Protein AF-A0A0F9VFG5-F1 (afdb_monomer)

Foldseek 3Di:
DDDPVVQVVVLVVQLVVCVVVVNAFDKDQALVCLVPVCVVCPCVSAGAHHPVVVVVPVQWPDKAKAFPQQPDDPPDPHDYSVRVSVVVNVCCVVQGMWTKHFHGDDPGMTIITIGHDPDCPPDPPPDD

Mean predicted aligned error: 9.35 Å

Organism: NCBI:txid412755

pLDDT: mean 74.18, std 13.24, range [36.88, 90.88]

Sequence (128 aa):
MYDLATIKRINEEARATAIKNGTGCVVFDTVEEASYEAFRKGTKNIDHAPEEYLDREDDLIDTLFVDHSGFGKPSEPALTQEQLFNRLQAIIEEHGPIEVGITEMNQFQLYVGVWPFKGDDDENHMRG

Secondary structure (DSSP, 8-state):
---HHHHHHHHHHHHH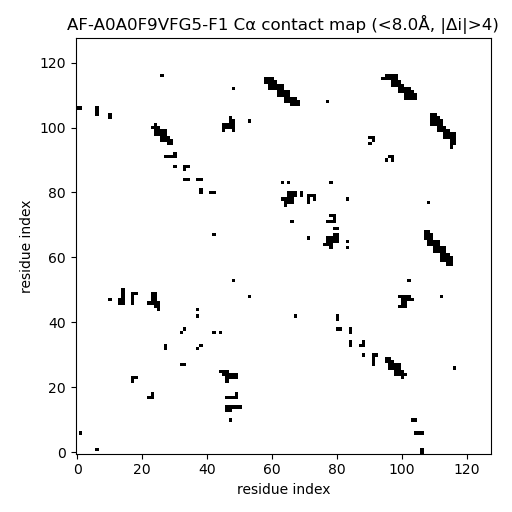HHHHHT--PEEE-SHHHHHHHHHHHGGGG-PBPPHHHHS-GGG--EEEEEE-SS---TTSSSBPHHHHHHHHHHHHHHHSSEEEEEEEE-SSEEEEEEEE-----SSSSS--

Structure (mmCIF, N/CA/C/O backbone):
data_AF-A0A0F9VFG5-F1
#
_entry.id   AF-A0A0F9VFG5-F1
#
loop_
_atom_site.group_PDB
_atom_site.id
_atom_site.type_symbol
_atom_site.label_atom_id
_atom_site.label_alt_id
_atom_site.label_comp_id
_atom_site.label_asym_id
_atom_site.label_entity_id
_atom_site.label_seq_id
_atom_site.pdbx_PDB_ins_code
_atom_site.Cartn_x
_atom_site.Cartn_y
_atom_site.Cartn_z
_atom_site.occupancy
_atom_site.B_iso_or_equiv
_atom_site.auth_seq_id
_atom_site.auth_comp_id
_atom_site.auth_asym_id
_atom_site.auth_atom_id
_atom_site.pdbx_PDB_model_num
ATOM 1 N N . MET A 1 1 ? 17.172 0.871 -17.059 1.00 58.09 1 MET A N 1
ATOM 2 C CA . MET A 1 1 ? 16.533 -0.153 -16.216 1.00 58.09 1 MET A CA 1
ATOM 3 C C . MET A 1 1 ? 17.508 -0.448 -15.097 1.00 58.09 1 MET A C 1
ATOM 5 O O . MET A 1 1 ? 18.675 -0.671 -15.402 1.00 58.09 1 MET A O 1
ATOM 9 N N . TYR A 1 2 ? 17.085 -0.312 -13.843 1.00 69.56 2 TYR A N 1
ATOM 10 C CA . TYR A 1 2 ? 17.938 -0.654 -12.704 1.00 69.56 2 TYR A CA 1
ATOM 11 C C . TYR A 1 2 ? 18.148 -2.167 -12.649 1.00 69.56 2 TYR A C 1
ATOM 13 O O . TYR A 1 2 ? 17.274 -2.928 -13.063 1.00 69.56 2 TYR A O 1
ATOM 21 N N . ASP A 1 3 ? 19.309 -2.601 -12.171 1.00 80.25 3 ASP A N 1
ATOM 22 C CA . ASP A 1 3 ? 19.541 -4.011 -11.882 1.00 80.25 3 ASP A CA 1
ATOM 23 C C . ASP A 1 3 ? 18.809 -4.431 -10.592 1.00 80.25 3 ASP A C 1
ATOM 25 O O . ASP A 1 3 ? 18.451 -3.599 -9.752 1.00 80.25 3 ASP A O 1
ATOM 29 N N . LEU A 1 4 ? 18.601 -5.739 -10.427 1.00 74.38 4 LEU A N 1
ATOM 30 C CA . LEU A 1 4 ? 17.878 -6.302 -9.282 1.00 74.38 4 LEU A CA 1
ATOM 31 C C . LEU A 1 4 ? 18.536 -5.976 -7.931 1.00 74.38 4 LEU A C 1
ATOM 33 O O . LEU A 1 4 ? 17.826 -5.827 -6.940 1.00 74.38 4 LEU A O 1
ATOM 37 N N . ALA A 1 5 ? 19.865 -5.850 -7.865 1.00 78.88 5 ALA A N 1
ATOM 38 C CA . ALA A 1 5 ? 20.547 -5.510 -6.617 1.00 78.88 5 ALA A CA 1
ATOM 39 C C . ALA A 1 5 ? 20.311 -4.039 -6.245 1.00 78.88 5 ALA A C 1
ATOM 41 O O . ALA A 1 5 ? 20.100 -3.724 -5.075 1.00 78.88 5 ALA A O 1
ATOM 42 N N . THR A 1 6 ? 20.257 -3.148 -7.237 1.00 79.12 6 THR A N 1
ATOM 43 C CA . THR A 1 6 ? 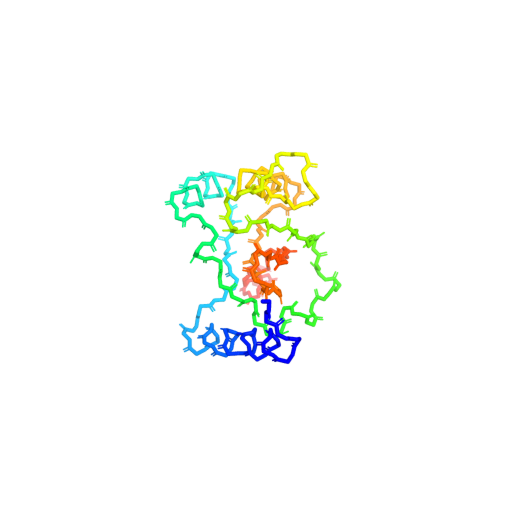19.876 -1.747 -7.033 1.00 79.12 6 THR A CA 1
ATOM 44 C C . THR A 1 6 ? 18.432 -1.617 -6.547 1.00 79.12 6 THR A C 1
ATOM 46 O O . THR A 1 6 ? 18.186 -0.859 -5.613 1.00 79.12 6 THR A O 1
ATOM 49 N N . ILE A 1 7 ? 17.490 -2.379 -7.112 1.00 76.19 7 ILE A N 1
ATOM 50 C CA . ILE A 1 7 ? 16.085 -2.374 -6.664 1.00 76.19 7 ILE A CA 1
ATOM 51 C C . ILE A 1 7 ? 15.981 -2.836 -5.208 1.00 76.19 7 ILE A C 1
ATOM 53 O O . ILE A 1 7 ? 15.333 -2.173 -4.400 1.00 76.19 7 ILE A O 1
ATOM 57 N N . LYS A 1 8 ? 16.661 -3.931 -4.846 1.00 77.94 8 LYS A N 1
ATOM 58 C CA . LYS A 1 8 ? 16.683 -4.420 -3.460 1.00 77.94 8 LYS A CA 1
ATOM 59 C C . LYS A 1 8 ? 17.233 -3.376 -2.496 1.00 77.94 8 LYS A C 1
ATOM 61 O O . LYS A 1 8 ? 16.572 -3.064 -1.513 1.00 77.94 8 LYS A O 1
ATOM 66 N N . ARG A 1 9 ? 18.370 -2.763 -2.832 1.00 81.44 9 ARG A N 1
ATOM 67 C CA . ARG A 1 9 ? 18.991 -1.731 -1.996 1.00 81.44 9 ARG A CA 1
ATOM 68 C C . ARG A 1 9 ? 18.094 -0.508 -1.810 1.00 81.44 9 ARG A C 1
ATOM 70 O O . ARG A 1 9 ? 18.000 -0.002 -0.702 1.00 81.44 9 ARG A O 1
ATOM 77 N N . ILE A 1 10 ? 17.414 -0.052 -2.866 1.00 79.81 10 ILE A N 1
ATOM 78 C CA . ILE A 1 10 ? 16.469 1.073 -2.771 1.00 79.81 10 ILE A CA 1
ATOM 79 C C . ILE A 1 10 ? 15.319 0.730 -1.816 1.00 79.81 10 ILE A C 1
ATOM 81 O O . ILE A 1 10 ? 14.942 1.563 -0.998 1.00 79.81 10 ILE A O 1
ATOM 85 N N . ASN A 1 11 ? 14.785 -0.492 -1.888 1.00 77.50 11 ASN A N 1
ATOM 86 C CA . ASN A 1 11 ? 13.728 -0.936 -0.979 1.00 77.50 11 ASN A CA 1
ATOM 87 C C . ASN A 1 11 ? 14.213 -1.042 0.473 1.00 77.50 11 ASN A C 1
ATOM 89 O O . ASN A 1 11 ? 13.508 -0.606 1.377 1.00 77.50 11 ASN A O 1
ATOM 93 N N . GLU A 1 12 ? 15.415 -1.572 0.703 1.00 80.12 12 GLU A N 1
ATOM 94 C CA . GLU A 1 12 ? 16.028 -1.631 2.037 1.00 80.12 12 GLU A CA 1
ATOM 95 C C . GLU A 1 12 ? 16.277 -0.225 2.612 1.00 80.12 12 GLU A C 1
ATOM 97 O O . GLU A 1 12 ? 15.917 0.048 3.756 1.00 80.12 12 GLU A O 1
ATOM 102 N N . GLU A 1 13 ? 16.837 0.694 1.818 1.00 80.88 13 GLU A N 1
ATOM 103 C CA . GLU A 1 13 ? 17.085 2.087 2.216 1.00 80.88 13 GLU A CA 1
ATOM 104 C C . GLU A 1 13 ? 15.775 2.833 2.529 1.00 80.88 13 GLU A C 1
ATOM 106 O O . GLU A 1 13 ? 15.707 3.594 3.500 1.00 80.88 13 GLU A O 1
ATOM 111 N N . ALA A 1 14 ? 14.720 2.594 1.744 1.00 76.50 14 ALA A N 1
ATOM 112 C CA . ALA A 1 14 ? 13.404 3.183 1.967 1.00 76.50 14 ALA A CA 1
ATOM 113 C C . ALA A 1 14 ? 12.734 2.637 3.240 1.00 76.50 14 ALA A C 1
ATOM 115 O O . ALA A 1 14 ? 12.287 3.431 4.067 1.00 76.50 14 ALA A O 1
ATOM 116 N N . ARG A 1 15 ? 12.771 1.315 3.474 1.00 77.00 15 ARG A N 1
ATOM 117 C CA . ARG A 1 15 ? 12.301 0.705 4.735 1.00 77.00 15 ARG A CA 1
ATOM 118 C C . ARG A 1 15 ? 13.049 1.243 5.949 1.00 77.00 15 ARG A C 1
ATOM 120 O O . ARG A 1 15 ? 12.431 1.647 6.929 1.00 77.00 15 ARG A O 1
ATOM 127 N N . ALA A 1 16 ? 14.378 1.296 5.883 1.00 77.62 16 ALA A N 1
ATOM 128 C CA . ALA A 1 16 ? 15.194 1.828 6.971 1.00 77.62 16 ALA A CA 1
ATOM 129 C C . ALA A 1 16 ? 14.864 3.302 7.265 1.00 77.62 16 ALA A C 1
ATOM 131 O O . ALA A 1 16 ? 14.904 3.735 8.417 1.00 77.62 16 ALA A O 1
ATOM 132 N N . THR A 1 17 ? 14.517 4.071 6.230 1.00 76.31 17 THR A N 1
ATOM 133 C CA . THR A 1 17 ? 14.097 5.470 6.363 1.00 76.31 17 THR A CA 1
ATOM 134 C C . THR A 1 17 ? 12.720 5.595 7.013 1.00 76.31 17 THR A C 1
ATOM 136 O O . THR A 1 17 ? 12.576 6.404 7.927 1.00 76.31 17 THR A O 1
ATOM 139 N N . ALA A 1 18 ? 11.752 4.773 6.601 1.00 71.06 18 ALA A N 1
ATOM 140 C CA . ALA A 1 18 ? 10.415 4.697 7.193 1.00 71.06 18 ALA A CA 1
ATOM 141 C C . ALA A 1 18 ? 10.500 4.393 8.705 1.00 71.06 18 ALA A C 1
ATOM 143 O O . ALA A 1 18 ? 10.063 5.192 9.537 1.00 71.06 18 ALA A O 1
ATOM 144 N N . ILE A 1 19 ? 11.246 3.341 9.076 1.00 73.75 19 ILE A N 1
ATOM 145 C CA . ILE A 1 19 ? 11.518 2.970 10.478 1.00 73.75 19 ILE A CA 1
ATOM 146 C C . ILE A 1 19 ? 12.160 4.132 11.247 1.00 73.75 19 ILE A C 1
ATOM 148 O O . ILE A 1 19 ? 11.728 4.477 12.345 1.00 73.75 19 ILE A O 1
ATOM 152 N N . LYS A 1 20 ? 13.191 4.768 10.675 1.00 74.75 20 LYS A N 1
ATOM 153 C CA . LYS A 1 20 ? 13.900 5.881 11.323 1.00 74.75 20 LYS A CA 1
ATOM 154 C C . LYS A 1 20 ? 13.004 7.099 11.551 1.00 74.75 20 LYS A C 1
ATOM 156 O O . LYS A 1 20 ? 13.177 7.797 12.550 1.00 74.75 20 LYS A O 1
ATOM 161 N N . ASN A 1 21 ? 12.099 7.379 10.621 1.00 69.44 21 ASN A N 1
ATOM 162 C CA . ASN A 1 21 ? 11.178 8.505 10.712 1.00 69.44 21 ASN A CA 1
ATOM 163 C C . ASN A 1 21 ? 9.959 8.195 11.591 1.00 69.44 21 ASN A C 1
ATOM 165 O O . ASN A 1 21 ? 9.180 9.105 11.869 1.00 69.44 21 ASN A O 1
ATOM 169 N N . GLY A 1 22 ? 9.792 6.939 12.023 1.00 66.44 22 GLY A N 1
ATOM 170 C CA . GLY A 1 22 ? 8.564 6.474 12.663 1.00 66.44 22 GLY A CA 1
ATOM 171 C C . GLY A 1 22 ? 7.353 6.589 11.737 1.00 66.44 22 GLY A C 1
ATOM 172 O O . GLY A 1 22 ? 6.228 6.666 12.221 1.00 66.44 22 GLY A O 1
ATOM 173 N N . THR A 1 23 ? 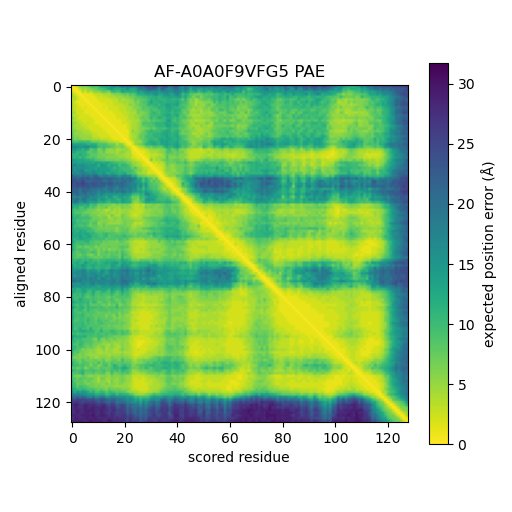7.578 6.663 10.421 1.00 66.31 23 THR A N 1
ATOM 174 C CA . THR A 1 23 ? 6.515 6.662 9.421 1.00 66.31 23 THR A CA 1
ATOM 175 C C . THR A 1 23 ? 6.355 5.228 8.931 1.00 66.31 23 THR A C 1
ATOM 177 O O . THR A 1 23 ? 7.315 4.603 8.493 1.00 66.31 23 THR A O 1
ATOM 180 N N . GLY A 1 24 ? 5.170 4.656 9.133 1.00 68.31 24 GLY A N 1
ATOM 181 C CA . GLY A 1 24 ? 4.870 3.256 8.832 1.00 68.31 24 GLY A CA 1
ATOM 182 C C . GLY A 1 24 ? 3.734 3.129 7.825 1.00 68.31 24 GLY A C 1
ATOM 183 O O . GLY A 1 24 ? 3.507 4.022 7.008 1.00 68.31 24 GLY A O 1
ATOM 184 N N . CYS A 1 25 ? 3.004 2.019 7.905 1.00 78.38 25 CYS A N 1
ATOM 185 C CA . CYS A 1 25 ? 1.770 1.842 7.152 1.00 78.38 25 CYS A CA 1
ATOM 186 C C . CYS A 1 25 ? 0.792 2.994 7.437 1.00 78.38 25 CYS A C 1
ATOM 188 O O . CYS A 1 25 ? 0.669 3.470 8.567 1.00 78.38 25 CYS A O 1
ATOM 190 N N . VAL A 1 26 ? 0.096 3.444 6.398 1.00 81.69 26 VAL A N 1
ATOM 191 C CA . VAL A 1 26 ? -0.970 4.438 6.511 1.00 81.69 26 VAL A CA 1
ATOM 192 C C . VAL A 1 26 ? -2.239 3.723 6.939 1.00 81.69 26 VAL A C 1
ATOM 194 O O . VAL A 1 26 ? -2.638 2.745 6.306 1.00 81.69 26 VAL A O 1
ATOM 197 N N . VAL A 1 27 ? -2.874 4.226 7.991 1.00 83.31 27 VAL A N 1
ATOM 198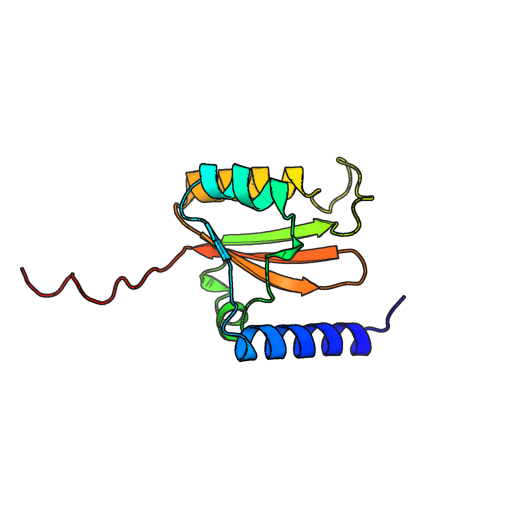 C CA . VAL A 1 27 ? -4.179 3.744 8.439 1.00 83.31 27 VAL A CA 1
ATOM 199 C C . VAL A 1 27 ? -5.267 4.480 7.666 1.00 83.31 27 VAL A C 1
ATOM 201 O O . VAL A 1 27 ? -5.225 5.705 7.532 1.00 83.31 27 VAL A O 1
ATOM 204 N N . PHE A 1 28 ? -6.232 3.726 7.155 1.00 83.31 28 PHE A N 1
ATOM 205 C CA . PHE A 1 28 ? -7.476 4.256 6.617 1.00 83.31 28 PHE A CA 1
ATOM 206 C C . PHE A 1 28 ? -8.630 3.731 7.468 1.00 83.31 28 PHE A C 1
ATOM 208 O O . PHE A 1 28 ? -9.026 2.572 7.334 1.00 83.31 28 PHE A O 1
ATOM 215 N N . ASP A 1 29 ? -9.165 4.591 8.337 1.00 78.94 29 ASP A N 1
ATOM 216 C CA . ASP A 1 29 ? -10.291 4.251 9.209 1.00 78.94 29 ASP A CA 1
ATOM 217 C C . ASP A 1 29 ? -11.625 4.279 8.457 1.00 78.94 29 ASP A C 1
ATOM 219 O O . ASP A 1 29 ? -12.532 3.495 8.743 1.00 78.94 29 ASP A O 1
ATOM 223 N N . THR A 1 30 ? -11.758 5.177 7.475 1.00 77.75 30 THR A N 1
ATOM 224 C CA . THR A 1 30 ? -13.006 5.372 6.730 1.00 77.75 30 THR A CA 1
ATOM 225 C C . THR A 1 30 ? -12.813 5.455 5.216 1.00 77.75 30 THR A C 1
ATOM 227 O O . THR A 1 30 ? -11.787 5.902 4.697 1.00 77.75 30 THR A O 1
ATOM 230 N N . VAL A 1 31 ? -13.870 5.090 4.482 1.00 76.31 31 VAL A N 1
ATOM 231 C CA . VAL A 1 31 ? -13.971 5.261 3.020 1.00 76.31 31 VAL A CA 1
ATOM 232 C C . VAL A 1 31 ? -13.760 6.729 2.619 1.00 76.31 31 VAL A C 1
ATOM 234 O O . VAL A 1 31 ? -13.119 7.009 1.606 1.00 76.31 31 VAL A O 1
ATOM 237 N N . GLU A 1 32 ? -14.252 7.680 3.421 1.00 71.19 32 GLU A N 1
ATOM 238 C CA . GLU A 1 32 ? -14.103 9.115 3.155 1.00 71.19 32 GLU A CA 1
ATOM 239 C C . GLU A 1 32 ? -12.636 9.565 3.210 1.00 71.19 32 GLU A C 1
ATOM 241 O O . GLU A 1 32 ? -12.193 10.293 2.316 1.00 71.19 32 GLU A O 1
ATOM 246 N N . GLU A 1 33 ? -11.850 9.080 4.174 1.00 67.00 33 GLU A N 1
ATOM 247 C CA . GLU A 1 33 ? -10.410 9.362 4.263 1.00 67.00 33 GLU A CA 1
ATOM 248 C C . GLU A 1 33 ? -9.629 8.761 3.094 1.00 67.00 33 GLU A C 1
ATOM 250 O O . GLU A 1 33 ? -8.792 9.445 2.490 1.00 67.00 33 GLU A O 1
ATOM 255 N N . ALA A 1 34 ? -9.974 7.531 2.702 1.00 66.44 34 ALA A N 1
ATOM 256 C CA . ALA A 1 34 ? -9.431 6.902 1.501 1.00 66.44 34 ALA A CA 1
ATOM 257 C C . ALA A 1 34 ? -9.802 7.675 0.218 1.00 66.44 34 ALA A C 1
ATOM 259 O O . ALA A 1 34 ? -9.042 7.670 -0.749 1.00 66.44 34 ALA A O 1
ATOM 260 N N . SER A 1 35 ? -10.943 8.374 0.199 1.00 65.56 35 SER A N 1
ATOM 261 C CA . SER A 1 35 ? -11.413 9.144 -0.961 1.00 65.56 35 SER A CA 1
ATOM 262 C C . SER A 1 35 ? -10.817 10.557 -1.072 1.00 65.56 35 SER A C 1
ATOM 264 O O . SER A 1 35 ? -10.589 11.023 -2.186 1.00 65.56 35 SER A O 1
ATOM 266 N N . TYR A 1 36 ? -10.556 11.255 0.043 1.00 52.34 36 TYR A N 1
ATOM 267 C CA . TYR A 1 36 ? -10.284 12.704 0.037 1.00 52.34 36 TYR A CA 1
ATOM 268 C C . TYR A 1 36 ? -8.802 13.067 0.247 1.00 52.34 36 TYR A C 1
ATOM 270 O O . TYR A 1 36 ? -8.270 13.930 -0.459 1.00 52.34 36 TYR A O 1
ATOM 278 N N . GLU A 1 37 ? -8.094 12.403 1.169 1.00 51.75 37 GLU A N 1
ATOM 279 C CA . GLU A 1 37 ? -6.660 12.655 1.425 1.00 51.75 37 GLU A CA 1
ATOM 280 C C . GLU A 1 37 ? -5.770 11.953 0.387 1.00 51.75 37 GLU A C 1
ATOM 282 O O . GLU A 1 37 ? -4.764 12.506 -0.078 1.00 51.75 37 GLU A O 1
ATOM 287 N N . ALA A 1 38 ? -6.185 10.763 -0.039 1.00 51.84 38 ALA A N 1
ATOM 288 C CA . ALA A 1 38 ? -5.423 9.907 -0.932 1.00 51.84 38 ALA A CA 1
ATOM 289 C C . ALA A 1 38 ? -5.438 10.409 -2.394 1.00 51.84 38 ALA A C 1
ATOM 291 O O . ALA A 1 38 ? -4.406 10.407 -3.071 1.00 51.84 38 ALA A O 1
ATOM 292 N N . PHE A 1 39 ? -6.558 10.989 -2.846 1.00 47.28 39 PHE A N 1
ATOM 293 C CA . PHE A 1 39 ? -6.682 11.615 -4.172 1.00 47.28 39 PHE A CA 1
ATOM 294 C C . PHE A 1 39 ? -5.856 12.902 -4.313 1.00 47.28 39 PHE A C 1
ATOM 296 O O . PHE A 1 39 ? -5.376 13.228 -5.399 1.00 47.28 39 PHE A O 1
ATOM 303 N N . ARG A 1 40 ? -5.685 13.664 -3.223 1.00 44.84 40 ARG A N 1
ATOM 304 C CA . ARG A 1 40 ? -5.024 14.977 -3.269 1.00 44.84 40 ARG A CA 1
ATOM 305 C C . ARG A 1 40 ? -3.500 14.888 -3.184 1.00 44.84 40 ARG A C 1
ATOM 307 O O . ARG A 1 40 ? -2.814 15.769 -3.702 1.00 44.84 40 ARG A O 1
ATOM 314 N N . LYS A 1 41 ? -2.971 13.854 -2.523 1.00 50.81 41 LYS A N 1
ATOM 315 C CA . LYS A 1 41 ? -1.526 13.665 -2.305 1.00 50.81 41 LYS A CA 1
ATOM 316 C C . LYS A 1 41 ? -0.947 12.461 -3.079 1.00 50.81 41 LYS A C 1
ATOM 318 O O . LYS A 1 41 ? 0.268 12.410 -3.279 1.00 50.81 41 LYS A O 1
ATOM 323 N N . GLY A 1 42 ? -1.793 11.572 -3.613 1.00 55.03 42 GLY A N 1
ATOM 324 C CA . GLY A 1 42 ? -1.405 10.388 -4.391 1.00 55.03 42 GLY A CA 1
ATOM 325 C C . GLY A 1 42 ? -0.738 9.301 -3.539 1.00 55.03 42 GLY A C 1
ATOM 326 O O . GLY A 1 42 ? -0.736 9.371 -2.313 1.00 55.03 42 GLY A O 1
ATOM 327 N N . THR A 1 43 ? -0.086 8.327 -4.183 1.00 55.41 43 THR A N 1
ATOM 328 C CA . THR A 1 43 ? 0.703 7.267 -3.511 1.00 55.41 43 THR A CA 1
ATOM 329 C C . THR A 1 43 ? 1.930 7.788 -2.751 1.00 55.41 43 THR A C 1
ATOM 331 O O . THR A 1 43 ? 2.607 7.018 -2.082 1.00 55.41 43 THR A O 1
ATOM 334 N N . LYS A 1 44 ? 2.225 9.093 -2.820 1.00 55.81 44 LYS A N 1
ATOM 335 C CA . LYS A 1 44 ? 3.408 9.728 -2.213 1.00 55.81 44 LYS A CA 1
ATOM 336 C C . LYS A 1 44 ? 3.398 9.784 -0.684 1.00 55.81 44 LYS A C 1
ATOM 338 O O . LYS A 1 44 ? 4.400 10.192 -0.113 1.00 55.81 44 LYS A O 1
ATOM 343 N N . ASN A 1 45 ? 2.288 9.420 -0.050 1.00 64.31 45 ASN A N 1
ATOM 344 C CA . ASN A 1 45 ? 2.186 9.333 1.407 1.00 64.31 45 ASN A CA 1
ATOM 345 C C . ASN A 1 45 ? 2.169 7.900 1.931 1.00 64.31 45 ASN A C 1
ATOM 347 O O . ASN A 1 45 ? 2.089 7.723 3.139 1.00 64.31 45 ASN A O 1
ATOM 351 N N . ILE A 1 46 ? 2.169 6.896 1.051 1.00 72.56 46 ILE A N 1
ATOM 352 C CA . ILE A 1 46 ? 2.291 5.511 1.493 1.00 72.56 46 ILE A CA 1
ATOM 353 C C . ILE A 1 46 ? 3.786 5.251 1.617 1.00 72.56 46 ILE A C 1
ATOM 355 O O . ILE A 1 46 ? 4.490 5.218 0.608 1.00 72.56 46 ILE A O 1
ATOM 359 N N . ASP A 1 47 ? 4.267 5.120 2.847 1.00 79.75 47 ASP A N 1
ATOM 360 C CA . ASP A 1 47 ? 5.644 4.723 3.108 1.00 79.75 47 ASP A CA 1
ATOM 361 C C . ASP A 1 47 ? 5.806 3.199 2.995 1.00 79.75 47 ASP A C 1
ATOM 363 O O . ASP A 1 47 ? 4.842 2.428 2.891 1.00 79.75 47 ASP A O 1
ATOM 367 N N . HIS A 1 48 ? 7.061 2.752 2.970 1.00 82.44 48 HIS A N 1
ATOM 368 C CA . HIS A 1 48 ? 7.380 1.331 3.002 1.00 82.44 48 HIS A CA 1
ATOM 369 C C . HIS A 1 48 ? 6.906 0.688 4.300 1.00 82.44 48 HIS A C 1
ATOM 371 O O . HIS A 1 48 ? 7.183 1.183 5.392 1.00 82.44 48 HIS A O 1
ATOM 377 N N . ALA A 1 49 ? 6.241 -0.458 4.160 1.00 82.88 49 ALA A N 1
ATOM 378 C CA . ALA A 1 49 ? 5.849 -1.273 5.294 1.00 82.88 49 ALA A CA 1
ATOM 379 C C . ALA A 1 49 ? 7.111 -1.727 6.061 1.00 82.88 49 ALA A C 1
ATOM 381 O O . ALA A 1 49 ? 8.088 -2.156 5.416 1.00 82.88 49 ALA A O 1
ATOM 382 N N . PRO A 1 50 ? 7.116 -1.634 7.406 1.00 80.06 50 PRO A N 1
ATOM 383 C CA . PRO A 1 50 ? 8.208 -2.156 8.215 1.00 80.06 50 PRO A CA 1
ATOM 384 C C . PRO A 1 50 ? 8.323 -3.677 8.062 1.00 80.06 50 PRO A C 1
ATOM 386 O O . PRO A 1 50 ? 7.386 -4.346 7.628 1.00 80.06 50 PRO A O 1
ATOM 389 N N . GLU A 1 51 ? 9.488 -4.229 8.405 1.00 78.81 51 GLU A N 1
ATOM 390 C CA . GLU A 1 51 ? 9.791 -5.657 8.204 1.00 78.81 51 GLU A CA 1
ATOM 391 C C . GLU A 1 51 ? 8.774 -6.576 8.899 1.00 78.81 51 GLU A C 1
ATOM 393 O O . GLU A 1 51 ? 8.324 -7.547 8.304 1.00 78.81 51 GLU A O 1
ATOM 398 N N . GLU A 1 52 ? 8.293 -6.183 10.080 1.00 76.88 52 GLU A N 1
ATOM 399 C CA . GLU A 1 52 ? 7.275 -6.917 10.844 1.00 76.88 52 GLU A CA 1
ATOM 400 C C . GLU A 1 52 ? 5.955 -7.141 10.084 1.00 76.88 52 GLU A C 1
ATOM 402 O O . GLU A 1 52 ? 5.254 -8.113 10.344 1.00 76.88 52 GLU A O 1
ATOM 407 N N . TYR A 1 53 ? 5.607 -6.274 9.127 1.00 77.50 53 TYR A N 1
ATOM 408 C CA . TYR A 1 53 ? 4.414 -6.444 8.290 1.00 77.50 53 TYR A CA 1
ATOM 409 C C . TYR A 1 53 ? 4.641 -7.442 7.156 1.00 77.50 53 TYR A C 1
ATOM 411 O O . TYR A 1 53 ? 3.686 -8.062 6.690 1.00 77.50 53 TYR A O 1
ATOM 419 N N . LEU A 1 54 ? 5.890 -7.616 6.713 1.00 75.38 54 LEU A N 1
ATOM 420 C CA . LEU A 1 54 ? 6.238 -8.621 5.708 1.00 75.38 54 LEU A CA 1
ATOM 421 C C . LEU A 1 54 ? 6.164 -10.031 6.291 1.00 75.38 54 LEU A C 1
ATOM 423 O O . LEU A 1 54 ? 5.809 -10.953 5.571 1.00 75.38 54 LEU A O 1
ATOM 427 N N . ASP A 1 55 ? 6.439 -10.183 7.587 1.00 79.06 55 ASP A N 1
ATOM 428 C CA . ASP A 1 55 ? 6.288 -11.457 8.298 1.00 79.06 55 ASP A CA 1
ATOM 429 C C . ASP A 1 55 ? 4.814 -11.785 8.625 1.00 79.06 55 ASP A C 1
ATOM 431 O O . ASP A 1 55 ? 4.492 -12.914 8.994 1.00 79.06 55 ASP A O 1
ATOM 435 N N . ARG A 1 56 ? 3.894 -10.820 8.464 1.00 81.06 56 ARG A N 1
ATOM 436 C CA . ARG A 1 56 ? 2.440 -10.968 8.673 1.00 81.06 56 ARG A CA 1
ATOM 437 C C . ARG A 1 56 ? 1.707 -11.413 7.400 1.00 81.06 56 ARG A C 1
ATOM 439 O O . ARG A 1 56 ? 0.622 -10.910 7.105 1.00 81.06 56 ARG A O 1
ATOM 446 N N . GLU A 1 57 ? 2.270 -12.353 6.640 1.00 76.81 57 GLU A N 1
ATOM 447 C CA . GLU A 1 57 ? 1.620 -12.873 5.422 1.00 76.81 57 GLU A CA 1
ATOM 448 C C . GLU A 1 57 ? 0.251 -13.513 5.719 1.00 76.81 57 GLU A C 1
ATOM 450 O O . GLU A 1 57 ? -0.668 -13.385 4.916 1.00 76.81 57 GLU A O 1
ATOM 455 N N . ASP A 1 58 ? 0.077 -14.130 6.894 1.00 80.62 58 ASP A N 1
ATOM 456 C CA . ASP A 1 58 ? -1.197 -14.738 7.315 1.00 80.62 58 ASP A CA 1
ATOM 457 C C . ASP A 1 58 ? -2.318 -13.710 7.584 1.00 80.62 58 ASP A C 1
ATOM 459 O O . ASP A 1 58 ? -3.498 -14.051 7.511 1.00 80.62 58 ASP A O 1
ATOM 463 N N . ASP A 1 59 ? -1.964 -12.457 7.899 1.00 83.81 59 ASP A N 1
ATOM 464 C CA . ASP A 1 59 ? -2.918 -11.359 8.127 1.00 83.81 59 ASP A CA 1
ATOM 465 C C . ASP A 1 59 ? -3.157 -10.515 6.860 1.00 83.81 59 ASP A C 1
ATOM 467 O O . ASP A 1 59 ? -3.923 -9.551 6.893 1.00 83.81 59 ASP A O 1
ATOM 471 N N . LEU A 1 60 ? -2.456 -10.804 5.764 1.00 88.25 60 LEU A N 1
ATOM 472 C CA . LEU A 1 60 ? -2.501 -9.997 4.551 1.00 88.25 60 LEU A CA 1
ATOM 473 C C . LEU A 1 60 ? -3.856 -10.177 3.850 1.00 88.25 60 LEU A C 1
ATOM 475 O O . LEU A 1 60 ? -4.190 -11.268 3.390 1.00 88.25 60 LEU A O 1
ATOM 479 N N . ILE A 1 61 ? -4.633 -9.096 3.745 1.00 90.44 61 ILE A N 1
ATOM 480 C CA . ILE A 1 61 ? -5.934 -9.100 3.058 1.00 90.44 61 ILE A CA 1
ATOM 481 C C . ILE A 1 61 ? -5.721 -9.173 1.549 1.00 90.44 61 ILE A C 1
ATOM 483 O O . ILE A 1 61 ? -6.351 -9.974 0.860 1.00 90.44 61 ILE A O 1
ATOM 487 N N . ASP A 1 62 ? -4.856 -8.302 1.026 1.00 88.88 62 ASP A N 1
ATOM 488 C CA . ASP A 1 62 ? -4.589 -8.205 -0.406 1.00 88.88 62 ASP A CA 1
ATOM 489 C C . ASP A 1 62 ? -3.201 -7.600 -0.671 1.00 88.88 62 ASP A C 1
ATOM 491 O O . ASP A 1 62 ? -2.628 -6.894 0.164 1.00 88.88 62 ASP A O 1
ATOM 495 N N . THR A 1 63 ? -2.667 -7.856 -1.865 1.00 88.88 63 THR A N 1
ATOM 496 C CA . THR A 1 63 ? -1.468 -7.193 -2.392 1.00 88.88 63 THR A CA 1
ATOM 497 C C . THR A 1 63 ? -1.809 -6.508 -3.703 1.00 88.88 63 THR A C 1
ATOM 499 O O . THR A 1 63 ? -2.021 -7.144 -4.735 1.00 88.88 63 THR A O 1
ATOM 502 N N . LEU A 1 64 ? -1.822 -5.182 -3.675 1.00 86.75 64 LEU A N 1
ATOM 503 C CA . LEU A 1 64 ? -2.229 -4.353 -4.794 1.00 86.75 64 LEU A CA 1
ATOM 504 C C . LEU A 1 64 ? -1.014 -3.957 -5.631 1.00 86.75 64 LEU A C 1
ATOM 506 O O . LEU A 1 64 ? -0.047 -3.382 -5.133 1.00 86.75 64 LEU A O 1
ATOM 510 N N . PHE A 1 65 ? -1.077 -4.252 -6.926 1.00 85.81 65 PHE A N 1
ATOM 511 C CA . PHE A 1 65 ? -0.048 -3.889 -7.893 1.00 85.81 65 PHE A CA 1
ATOM 512 C C . PHE A 1 65 ? -0.417 -2.572 -8.578 1.00 85.81 65 PHE A C 1
ATOM 514 O O . PHE A 1 65 ? -1.434 -2.499 -9.263 1.00 85.81 65 PHE A O 1
ATOM 521 N N . VAL A 1 66 ? 0.390 -1.529 -8.388 1.00 81.81 66 VAL A N 1
ATOM 522 C CA . VAL A 1 66 ? 0.042 -0.140 -8.726 1.00 81.81 66 VAL A CA 1
ATOM 523 C C . VAL A 1 66 ? 1.064 0.463 -9.682 1.00 81.81 66 VAL A C 1
ATOM 525 O O . VAL A 1 66 ? 2.268 0.402 -9.433 1.00 81.81 66 VAL A O 1
ATOM 528 N N . ASP A 1 67 ? 0.601 1.109 -10.752 1.00 79.94 67 ASP A N 1
ATOM 529 C CA . ASP A 1 67 ? 1.453 1.966 -11.581 1.00 79.94 67 ASP A CA 1
ATOM 530 C C . ASP A 1 67 ? 1.574 3.351 -10.933 1.00 79.94 67 ASP A C 1
ATOM 532 O O . ASP A 1 67 ? 0.616 4.125 -10.886 1.00 79.94 67 ASP A O 1
ATOM 536 N N . HIS A 1 68 ? 2.765 3.688 -10.434 1.00 71.56 68 HIS A N 1
ATOM 537 C CA . HIS A 1 68 ? 3.025 5.018 -9.869 1.00 71.56 68 HIS A CA 1
ATOM 538 C C . HIS A 1 68 ? 3.574 6.002 -10.913 1.00 71.56 68 HIS A C 1
ATOM 540 O O . HIS A 1 68 ? 3.708 7.193 -10.623 1.00 71.56 68 HIS A O 1
ATOM 546 N N . SER A 1 69 ? 3.880 5.519 -12.126 1.00 67.50 69 SER A N 1
ATOM 547 C CA . SER A 1 69 ? 4.413 6.343 -13.213 1.00 67.50 69 SER A CA 1
ATOM 548 C C . SER A 1 69 ? 3.383 7.329 -13.772 1.00 67.50 69 SER A C 1
ATOM 550 O O . SER A 1 69 ? 3.763 8.368 -14.314 1.00 67.50 69 SER A O 1
ATOM 552 N N . GLY A 1 70 ? 2.088 7.027 -13.615 1.00 61.16 70 GLY A N 1
ATOM 553 C CA . GLY A 1 70 ? 0.989 7.851 -14.118 1.00 61.16 70 GLY A CA 1
ATOM 554 C C . GLY A 1 70 ? 0.757 7.696 -15.623 1.00 61.16 70 GLY A C 1
ATOM 555 O O . GLY A 1 70 ? -0.027 8.450 -16.198 1.00 61.16 70 GLY A O 1
ATOM 556 N N . PHE A 1 71 ? 1.42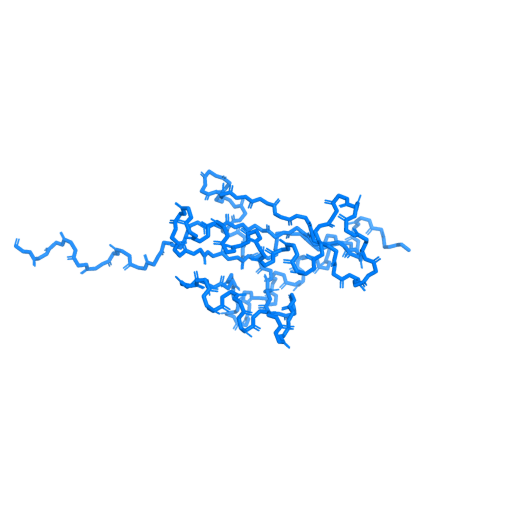9 6.732 -16.259 1.00 60.22 71 PHE A N 1
ATOM 557 C CA . PHE A 1 71 ? 1.242 6.375 -17.668 1.00 60.22 71 PHE A CA 1
ATOM 558 C C . PHE A 1 71 ? 0.405 5.104 -17.852 1.00 60.22 71 PHE A C 1
ATOM 560 O O . PHE A 1 71 ? 0.105 4.748 -18.996 1.00 60.22 71 PHE A O 1
ATOM 567 N N . GLY A 1 72 ? 0.016 4.451 -16.751 1.00 58.66 72 GLY A N 1
ATOM 568 C CA . GLY A 1 72 ? -0.820 3.260 -16.750 1.00 58.66 72 GLY A CA 1
ATOM 569 C C . GLY A 1 72 ? -2.148 3.461 -17.483 1.00 58.66 72 GLY A C 1
ATOM 570 O O . GLY A 1 72 ? -2.865 4.442 -17.262 1.00 58.66 72 GLY A O 1
ATOM 571 N N . LYS A 1 73 ? -2.497 2.530 -18.370 1.00 60.25 73 LYS A N 1
ATOM 572 C CA . LYS A 1 73 ? -3.812 2.489 -19.022 1.00 60.25 73 LYS A CA 1
ATOM 573 C C . LYS A 1 73 ? -4.793 1.671 -18.177 1.00 60.25 73 LYS A C 1
ATOM 575 O O . LYS A 1 73 ? -4.392 0.671 -17.597 1.00 60.25 73 LYS A O 1
ATOM 580 N N . PRO A 1 74 ? -6.103 1.981 -18.204 1.00 59.00 74 PRO A N 1
ATOM 581 C CA . PRO A 1 74 ? -7.115 1.235 -17.442 1.00 59.00 74 PRO A CA 1
ATOM 582 C C . PRO A 1 74 ? -7.188 -0.269 -17.751 1.00 59.00 74 PRO A C 1
ATOM 584 O O . PRO A 1 74 ? -7.763 -1.028 -16.979 1.00 59.00 74 PRO A O 1
ATOM 587 N N . SER A 1 75 ? -6.657 -0.691 -18.902 1.00 61.38 75 SER A N 1
ATOM 588 C CA . SER A 1 75 ? -6.609 -2.083 -19.354 1.00 61.38 75 SER A CA 1
ATOM 589 C C . SER A 1 75 ? -5.282 -2.791 -19.046 1.00 61.38 75 SER A C 1
ATOM 591 O O . SER A 1 75 ? -5.050 -3.882 -19.564 1.00 61.38 75 SER A O 1
ATOM 593 N N . GLU A 1 76 ? -4.383 -2.168 -18.284 1.00 67.31 76 GLU A N 1
ATOM 594 C CA . GLU A 1 76 ? -3.134 -2.787 -17.839 1.00 67.31 76 GLU A CA 1
ATOM 595 C C . GLU A 1 76 ? -3.323 -3.555 -16.521 1.00 67.31 76 GLU A C 1
ATOM 597 O O . GLU A 1 76 ? -4.226 -3.249 -15.748 1.00 67.31 76 GLU A O 1
ATOM 602 N N . PRO A 1 77 ? -2.485 -4.576 -16.254 1.00 68.00 77 PRO A N 1
ATOM 603 C CA . PRO A 1 77 ? -2.564 -5.359 -15.019 1.00 68.00 77 PRO A CA 1
ATOM 604 C C . PRO A 1 77 ? -2.205 -4.554 -13.760 1.00 68.00 77 PRO A C 1
ATOM 606 O O . PRO A 1 77 ? -2.517 -4.995 -12.659 1.00 68.00 77 PRO A O 1
ATOM 609 N N . ALA A 1 78 ? -1.542 -3.403 -13.909 1.00 78.00 78 ALA A N 1
ATOM 610 C CA . ALA A 1 78 ? -1.251 -2.483 -12.817 1.00 78.00 78 ALA A CA 1
ATOM 611 C C . ALA A 1 78 ? -2.417 -1.513 -12.615 1.00 78.00 78 ALA A C 1
ATOM 613 O O . ALA A 1 78 ? -2.850 -0.854 -13.560 1.00 78.00 78 ALA A O 1
ATOM 614 N N . LEU A 1 79 ? -2.887 -1.401 -11.375 1.00 79.62 79 LEU A N 1
ATOM 615 C CA . LEU A 1 79 ? -3.929 -0.461 -10.992 1.00 7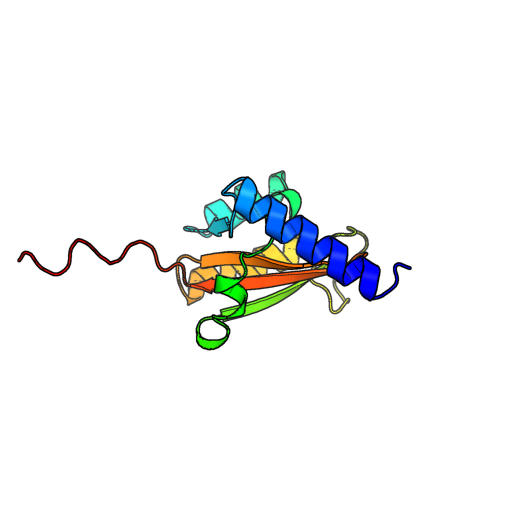9.62 79 LEU A CA 1
ATOM 616 C C . LEU A 1 79 ? -3.435 0.970 -11.208 1.00 79.62 79 LEU A C 1
ATOM 618 O O . LEU A 1 79 ? -2.335 1.341 -10.784 1.00 79.62 79 LEU A O 1
ATOM 622 N N . THR A 1 80 ? -4.273 1.794 -11.831 1.00 80.81 80 THR A N 1
ATOM 623 C CA . THR A 1 80 ? -4.112 3.249 -11.778 1.00 80.81 80 THR A CA 1
ATOM 624 C C . THR A 1 80 ? -4.351 3.748 -10.349 1.00 80.81 80 THR A C 1
ATOM 626 O O . THR A 1 80 ? -4.918 3.041 -9.516 1.00 80.81 80 THR A O 1
ATOM 629 N N . GLN A 1 81 ? -3.975 4.996 -10.057 1.00 75.69 81 GLN A N 1
ATOM 630 C CA . GLN A 1 81 ? -4.251 5.600 -8.744 1.00 75.69 81 GLN A CA 1
ATOM 631 C C . GLN A 1 81 ? -5.749 5.563 -8.394 1.00 75.69 81 GLN A C 1
ATOM 633 O O . GLN A 1 81 ? -6.108 5.234 -7.272 1.00 75.69 81 GLN A O 1
ATOM 638 N N . GLU A 1 82 ? -6.629 5.826 -9.363 1.00 76.94 82 GLU A N 1
ATOM 639 C CA . GLU A 1 82 ? -8.080 5.758 -9.156 1.00 76.94 82 GLU A CA 1
ATOM 640 C C . GLU A 1 82 ? -8.547 4.327 -8.846 1.00 76.94 82 GLU A C 1
ATOM 642 O O . GLU A 1 82 ? -9.326 4.110 -7.919 1.00 76.94 82 GLU A O 1
ATOM 647 N N . GLN A 1 83 ? -8.033 3.332 -9.576 1.00 81.56 83 GLN A N 1
ATOM 648 C CA . GLN A 1 83 ? -8.370 1.927 -9.344 1.00 81.56 83 GLN A CA 1
ATOM 649 C C . GLN A 1 83 ? -7.850 1.421 -7.993 1.00 81.56 83 GLN A C 1
ATOM 651 O O . GLN A 1 83 ? -8.550 0.655 -7.333 1.00 81.56 83 GLN A O 1
ATOM 656 N N . LEU A 1 84 ? -6.665 1.873 -7.563 1.00 82.88 84 LEU A N 1
ATOM 657 C CA . LEU A 1 84 ? -6.136 1.604 -6.226 1.00 82.88 84 LEU A CA 1
ATOM 658 C C . LEU A 1 84 ? -7.112 2.103 -5.156 1.00 82.88 84 LEU A C 1
ATOM 660 O O . LEU A 1 84 ? -7.498 1.328 -4.289 1.00 82.88 84 LEU A O 1
ATOM 664 N N . PHE A 1 85 ? -7.555 3.361 -5.230 1.00 81.25 85 PHE A N 1
ATOM 665 C CA . PHE A 1 85 ? -8.452 3.912 -4.211 1.00 81.25 85 PHE A CA 1
ATOM 666 C C . PHE A 1 85 ? -9.827 3.254 -4.213 1.00 81.25 85 PHE A C 1
ATOM 668 O O . PHE A 1 85 ? -10.332 2.939 -3.142 1.00 81.25 85 PHE A O 1
ATOM 675 N N . ASN A 1 86 ? -10.395 2.953 -5.381 1.00 84.00 86 ASN A N 1
ATOM 676 C CA . ASN A 1 86 ? -11.644 2.192 -5.454 1.00 84.00 86 ASN A CA 1
ATOM 677 C C . ASN A 1 86 ? -11.498 0.803 -4.813 1.00 84.00 86 ASN A C 1
ATOM 679 O O . ASN A 1 86 ? -12.409 0.332 -4.136 1.00 84.00 86 ASN A O 1
ATOM 683 N N . ARG A 1 87 ? -10.341 0.151 -4.996 1.00 86.75 87 ARG A N 1
ATOM 684 C CA . ARG A 1 87 ? -10.061 -1.146 -4.376 1.00 86.75 87 ARG A CA 1
ATOM 685 C C . ARG A 1 87 ? -9.899 -1.028 -2.861 1.00 86.75 87 ARG A C 1
ATOM 687 O O . ARG A 1 87 ? -10.474 -1.842 -2.152 1.00 86.75 87 ARG A O 1
ATOM 694 N N . LEU A 1 88 ? -9.183 -0.014 -2.374 1.00 85.31 88 LEU A N 1
ATOM 695 C CA . LEU A 1 88 ? -9.037 0.246 -0.938 1.00 85.31 88 LEU A CA 1
ATOM 696 C C . LEU A 1 88 ? -10.386 0.550 -0.277 1.00 85.31 88 LEU A C 1
ATOM 698 O O . LEU A 1 88 ? -10.667 0.002 0.779 1.00 85.31 88 LEU A O 1
ATOM 702 N N . GLN A 1 89 ? -11.246 1.350 -0.915 1.00 85.69 89 GLN A N 1
ATOM 703 C CA . GLN A 1 89 ? -12.598 1.622 -0.415 1.00 85.69 89 GLN A CA 1
ATOM 704 C C . GLN A 1 89 ? -13.419 0.337 -0.288 1.00 85.69 89 GLN A C 1
ATOM 706 O O . GLN A 1 89 ? -13.981 0.089 0.771 1.00 85.69 89 GLN A O 1
ATOM 711 N N . ALA A 1 90 ? -13.413 -0.513 -1.319 1.00 87.38 90 ALA A N 1
ATOM 712 C CA . ALA A 1 90 ? -14.116 -1.793 -1.270 1.00 87.38 90 ALA A CA 1
ATOM 713 C C . ALA A 1 90 ? -13.585 -2.709 -0.153 1.00 87.38 90 ALA A C 1
ATOM 715 O O . ALA A 1 90 ? -14.367 -3.370 0.523 1.00 87.38 90 ALA A O 1
ATOM 716 N N . ILE A 1 91 ? -12.265 -2.726 0.069 1.00 88.19 91 ILE A N 1
ATOM 717 C CA . ILE A 1 91 ? -11.660 -3.494 1.165 1.00 88.19 91 ILE A CA 1
ATOM 718 C C . ILE A 1 91 ? -12.095 -2.931 2.527 1.00 88.19 91 ILE A C 1
ATOM 720 O O . ILE A 1 91 ? -12.431 -3.713 3.411 1.00 88.19 91 ILE A O 1
ATOM 724 N N . ILE A 1 92 ? -12.144 -1.604 2.691 1.00 86.38 92 ILE A N 1
ATOM 725 C CA . ILE A 1 92 ? -12.618 -0.966 3.930 1.00 86.38 92 ILE A CA 1
ATOM 726 C C . ILE A 1 92 ? -14.090 -1.298 4.192 1.00 86.38 92 ILE A C 1
ATOM 728 O O . ILE A 1 92 ? -14.473 -1.582 5.323 1.00 86.38 92 ILE A O 1
ATOM 732 N N . GLU A 1 93 ? -14.928 -1.286 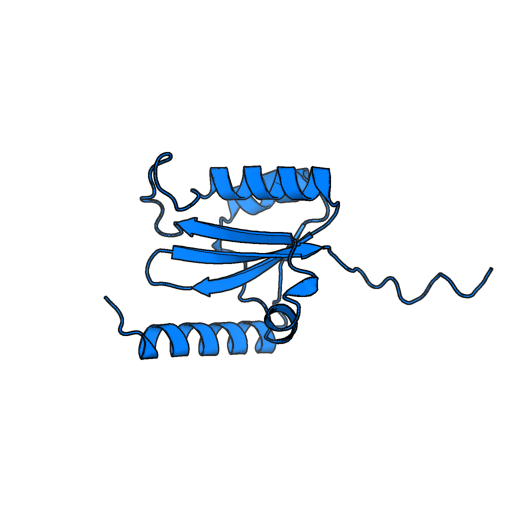3.155 1.00 87.12 93 GLU A N 1
ATOM 733 C CA . GLU A 1 93 ? -16.340 -1.661 3.278 1.00 87.12 93 GLU A CA 1
ATOM 734 C C . GLU A 1 93 ? -16.525 -3.137 3.664 1.00 87.12 93 GLU A C 1
ATOM 736 O O . GLU A 1 93 ? -17.471 -3.467 4.381 1.00 87.12 93 GLU A O 1
ATOM 741 N N . GLU A 1 94 ? -15.636 -4.023 3.208 1.00 89.19 94 GLU A N 1
ATOM 742 C CA . GLU A 1 94 ? -15.712 -5.467 3.459 1.00 89.19 94 GLU A CA 1
ATOM 743 C C . GLU A 1 94 ? -15.112 -5.879 4.814 1.00 89.19 94 GLU A C 1
ATOM 745 O O . GLU A 1 94 ? -15.685 -6.715 5.515 1.00 89.19 94 GLU A O 1
ATOM 750 N N . HIS A 1 95 ? -13.978 -5.289 5.200 1.00 87.19 95 HIS A N 1
ATOM 751 C CA . HIS A 1 95 ? -13.180 -5.712 6.357 1.00 87.19 95 HIS A CA 1
ATOM 752 C C . HIS A 1 95 ? -13.131 -4.690 7.501 1.00 87.19 95 HIS A C 1
ATOM 754 O O . HIS A 1 95 ? -12.711 -5.042 8.603 1.00 87.19 95 HIS A O 1
ATOM 760 N N . GLY A 1 96 ? -13.581 -3.454 7.277 1.00 87.44 96 GLY A N 1
ATOM 761 C CA . GLY A 1 96 ? -13.419 -2.344 8.213 1.00 87.44 96 GLY A CA 1
ATOM 762 C C . GLY A 1 96 ? -12.082 -1.609 8.033 1.00 87.44 96 GLY A C 1
ATOM 763 O O . GLY A 1 96 ? -11.485 -1.677 6.961 1.00 87.44 96 GLY A O 1
ATOM 764 N N . PRO A 1 97 ? -11.613 -0.876 9.055 1.00 87.69 97 PRO A N 1
ATOM 765 C CA . PRO A 1 97 ? -10.356 -0.129 9.004 1.00 87.69 97 PRO A CA 1
ATOM 766 C C . PRO A 1 97 ? -9.157 -0.981 8.557 1.00 87.69 97 PRO A C 1
ATOM 768 O O . PRO A 1 97 ? -9.013 -2.138 8.966 1.00 87.69 97 PRO A O 1
ATOM 771 N N . ILE A 1 98 ? -8.273 -0.402 7.739 1.00 88.69 98 ILE A N 1
ATOM 772 C CA . ILE A 1 98 ? -7.106 -1.099 7.169 1.00 88.69 98 ILE A CA 1
ATOM 773 C C . ILE A 1 98 ? -5.800 -0.325 7.325 1.00 88.69 98 ILE A C 1
ATOM 775 O O . ILE A 1 98 ? -5.782 0.902 7.396 1.00 88.69 98 ILE A O 1
ATOM 779 N N . GLU A 1 99 ? -4.697 -1.067 7.284 1.00 87.81 99 GLU A N 1
ATOM 780 C CA . GLU A 1 99 ? -3.322 -0.578 7.212 1.00 87.81 99 GLU A CA 1
ATOM 781 C C . GLU A 1 99 ? -2.756 -0.844 5.819 1.00 87.81 99 GLU A C 1
ATOM 783 O O . GLU A 1 99 ? -2.875 -1.949 5.287 1.00 87.81 99 GLU A O 1
ATOM 788 N N . VAL A 1 100 ? -2.125 0.163 5.220 1.00 87.19 100 VAL A N 1
ATOM 789 C CA . VAL A 1 100 ? -1.627 0.105 3.843 1.00 87.19 100 VAL A CA 1
ATOM 790 C C . VAL A 1 100 ? -0.168 0.541 3.795 1.00 87.19 100 VAL A C 1
ATOM 792 O O . VAL A 1 100 ? 0.174 1.626 4.262 1.00 87.19 100 VAL A O 1
ATOM 795 N N . GLY A 1 101 ? 0.702 -0.268 3.192 1.00 87.19 101 GLY A N 1
ATOM 796 C CA . GLY A 1 101 ? 2.140 0.016 3.129 1.00 87.19 101 GLY A CA 1
ATOM 797 C C . GLY A 1 101 ? 2.809 -0.554 1.884 1.00 87.19 101 GLY A C 1
ATOM 798 O O . GLY A 1 101 ? 2.375 -1.570 1.340 1.00 87.19 101 GLY A O 1
ATOM 799 N N . ILE A 1 102 ? 3.880 0.091 1.409 1.00 87.69 102 ILE A N 1
ATOM 800 C CA . ILE A 1 102 ? 4.630 -0.404 0.245 1.00 87.69 102 ILE A CA 1
ATOM 801 C C . ILE A 1 102 ? 5.448 -1.628 0.665 1.00 87.69 102 ILE A C 1
ATOM 803 O O . ILE A 1 102 ? 6.374 -1.531 1.474 1.00 87.69 102 ILE A O 1
ATOM 807 N N . THR A 1 103 ? 5.131 -2.787 0.093 1.00 84.88 103 THR A N 1
ATOM 808 C CA . THR A 1 103 ? 5.889 -4.023 0.308 1.00 84.88 103 THR A CA 1
ATOM 809 C C . THR A 1 103 ? 7.078 -4.105 -0.633 1.00 84.88 103 THR A C 1
ATOM 811 O O . THR A 1 103 ? 8.140 -4.545 -0.209 1.00 84.88 103 THR A O 1
ATOM 814 N N . GLU A 1 104 ? 6.955 -3.627 -1.871 1.00 83.88 104 GLU A N 1
ATOM 815 C CA . GLU A 1 104 ? 8.056 -3.573 -2.834 1.00 83.88 104 GLU A CA 1
ATOM 816 C C . GLU A 1 104 ? 7.869 -2.415 -3.824 1.00 83.88 104 GLU A C 1
ATOM 818 O O . GLU A 1 104 ? 6.782 -2.169 -4.337 1.00 83.88 104 GLU A O 1
ATOM 823 N N . MET A 1 105 ? 8.955 -1.714 -4.137 1.00 82.44 105 MET A N 1
ATOM 824 C CA . MET A 1 105 ? 9.006 -0.649 -5.129 1.00 82.44 105 MET A CA 1
ATOM 825 C C . MET A 1 105 ? 9.941 -1.024 -6.277 1.00 82.44 105 MET A C 1
ATOM 827 O O . MET A 1 105 ? 11.132 -1.270 -6.081 1.00 82.44 105 MET A O 1
ATOM 831 N N . ASN A 1 106 ? 9.402 -0.998 -7.492 1.00 78.19 106 ASN A N 1
ATOM 832 C CA . ASN A 1 106 ? 10.132 -1.119 -8.748 1.00 78.19 106 ASN A CA 1
ATOM 833 C C . ASN A 1 106 ? 10.223 0.244 -9.457 1.00 78.19 106 ASN A C 1
ATOM 835 O O . ASN A 1 106 ? 9.706 1.256 -8.990 1.00 78.19 106 ASN A O 1
ATOM 839 N N . GLN A 1 107 ? 10.889 0.286 -10.618 1.00 72.06 107 GLN A N 1
ATOM 840 C CA . GLN A 1 107 ? 11.154 1.540 -11.341 1.00 72.06 107 GLN A CA 1
ATOM 841 C C . GLN A 1 107 ? 9.876 2.329 -11.699 1.00 72.06 107 GLN A C 1
ATOM 843 O O . GLN A 1 107 ? 9.902 3.558 -11.714 1.00 72.06 107 GLN A O 1
ATOM 848 N N . PHE A 1 108 ? 8.772 1.634 -11.983 1.00 75.00 108 PHE A N 1
ATOM 849 C CA . PHE A 1 108 ? 7.489 2.244 -12.364 1.00 75.00 108 PHE A CA 1
ATOM 850 C C . PHE A 1 108 ? 6.296 1.687 -11.579 1.00 75.00 108 PHE A C 1
ATOM 852 O O . PHE A 1 108 ? 5.264 2.346 -11.482 1.00 75.00 108 PHE A O 1
ATOM 859 N N . GLN A 1 109 ? 6.459 0.515 -10.967 1.00 80.50 109 GLN A N 1
ATOM 860 C CA . GLN A 1 109 ? 5.394 -0.252 -10.329 1.00 80.50 109 GLN A CA 1
ATOM 861 C C . GLN A 1 109 ? 5.655 -0.381 -8.829 1.00 80.50 109 GLN A C 1
ATOM 863 O O . GLN A 1 109 ? 6.808 -0.486 -8.413 1.00 80.50 109 GLN A O 1
ATOM 868 N N . LEU A 1 110 ? 4.593 -0.394 -8.037 1.00 83.44 110 LEU A N 1
ATOM 869 C CA . LEU A 1 110 ? 4.621 -0.589 -6.592 1.00 83.44 110 LEU A CA 1
ATOM 870 C C . LEU A 1 110 ? 3.758 -1.797 -6.237 1.00 83.44 110 LEU A C 1
ATOM 872 O O . LEU A 1 110 ? 2.692 -1.988 -6.819 1.00 83.44 110 LEU A O 1
ATOM 876 N N . TYR A 1 111 ? 4.206 -2.572 -5.262 1.00 85.62 111 TYR A N 1
ATOM 877 C CA . TYR A 1 111 ? 3.387 -3.532 -4.544 1.00 85.62 111 TYR A CA 1
ATOM 878 C C . TYR A 1 111 ? 3.007 -2.914 -3.208 1.00 85.62 111 TYR A C 1
ATOM 880 O O . TYR A 1 111 ? 3.864 -2.442 -2.457 1.00 85.62 111 TYR A O 1
ATOM 888 N N . VAL A 1 112 ? 1.710 -2.886 -2.945 1.00 86.50 112 VAL A N 1
ATOM 889 C CA . VAL A 1 112 ? 1.126 -2.305 -1.746 1.00 86.50 112 VAL A CA 1
ATOM 890 C C . VAL A 1 112 ? 0.412 -3.416 -0.995 1.00 86.50 112 VAL A C 1
ATOM 892 O O . VAL A 1 112 ? -0.536 -3.999 -1.516 1.00 86.50 112 VAL A O 1
ATOM 895 N N . GLY A 1 113 ? 0.885 -3.726 0.206 1.00 89.50 113 GLY A N 1
ATOM 896 C CA . GLY A 1 113 ? 0.211 -4.658 1.099 1.00 89.50 113 GLY A CA 1
ATOM 897 C C . GLY A 1 113 ? -0.936 -3.963 1.822 1.00 89.50 113 GLY A C 1
ATOM 898 O O . GLY A 1 113 ? -0.843 -2.772 2.139 1.00 89.50 113 GLY A O 1
ATOM 899 N N . VAL A 1 114 ? -2.012 -4.713 2.048 1.00 89.56 114 VAL A N 1
ATOM 900 C CA . VAL A 1 114 ? -3.181 -4.277 2.810 1.00 89.56 114 VAL A CA 1
ATOM 901 C C . VAL A 1 114 ? -3.427 -5.267 3.941 1.00 89.56 114 VAL A C 1
ATOM 903 O O . VAL A 1 114 ? -3.607 -6.459 3.693 1.00 89.56 114 VAL A O 1
ATOM 906 N N . TRP A 1 115 ? -3.460 -4.773 5.172 1.00 90.88 115 TRP A N 1
ATOM 907 C CA . TRP A 1 115 ? -3.684 -5.557 6.387 1.00 90.88 115 TRP A CA 1
ATOM 908 C C . TRP A 1 115 ? -4.902 -5.017 7.142 1.00 90.88 115 TRP A C 1
ATOM 910 O O . TRP A 1 115 ? -5.228 -3.836 6.996 1.00 90.88 115 TRP A O 1
ATOM 920 N N . PRO A 1 116 ? -5.591 -5.838 7.953 1.00 88.25 116 PRO A N 1
ATOM 921 C CA . PRO A 1 116 ? -6.621 -5.321 8.838 1.00 88.25 116 PRO A CA 1
ATOM 922 C C . PRO A 1 116 ? -5.956 -4.424 9.880 1.00 88.25 116 PRO A C 1
ATOM 924 O O . PRO A 1 116 ? -4.938 -4.813 10.464 1.00 88.25 116 PRO A O 1
ATOM 927 N N . PHE A 1 117 ? -6.540 -3.255 10.137 1.00 85.38 117 PHE A N 1
ATOM 928 C CA . PHE A 1 117 ? -6.081 -2.413 11.230 1.00 85.38 117 PHE A CA 1
ATOM 929 C C . PHE A 1 117 ? -6.390 -3.117 12.547 1.00 85.38 117 PHE A C 1
ATOM 931 O O . PHE A 1 117 ? -7.543 -3.256 12.961 1.00 85.38 117 PHE A O 1
ATOM 938 N N . LYS A 1 118 ? -5.331 -3.585 13.201 1.00 76.12 118 LYS A N 1
ATOM 939 C CA . LYS A 1 118 ? -5.375 -4.049 14.580 1.00 76.12 118 LYS A CA 1
ATOM 940 C C . LYS A 1 118 ? -4.981 -2.848 15.428 1.00 76.12 118 LYS A C 1
ATOM 942 O O . LYS A 1 118 ? -3.835 -2.749 15.851 1.00 76.12 118 LYS A O 1
ATOM 947 N N . GLY A 1 119 ? -5.905 -1.902 15.614 1.00 62.38 119 GLY A N 1
ATOM 948 C CA . GLY A 1 119 ? -5.721 -0.874 16.642 1.00 62.38 119 GLY A CA 1
ATOM 949 C C . GLY A 1 119 ? -5.392 -1.536 17.983 1.00 62.38 119 GLY A C 1
ATOM 950 O O . GLY A 1 119 ? -5.657 -2.727 18.136 1.00 62.38 119 GLY A O 1
ATOM 951 N N . ASP A 1 120 ? -4.798 -0.801 18.929 1.00 52.72 120 ASP A N 1
ATOM 952 C CA . ASP A 1 120 ? -4.543 -1.272 20.300 1.00 52.72 120 ASP A CA 1
ATOM 953 C C . ASP A 1 120 ? -5.841 -1.815 20.947 1.00 52.72 120 ASP A C 1
ATOM 955 O O . ASP A 1 120 ? -6.541 -1.128 21.689 1.00 52.72 120 ASP A O 1
ATOM 959 N N . ASP A 1 121 ? -6.181 -3.071 20.667 1.00 49.28 121 ASP A N 1
ATOM 960 C CA . ASP A 1 121 ? -7.277 -3.827 21.276 1.00 49.28 121 ASP A CA 1
ATOM 961 C C . ASP A 1 121 ? -6.829 -4.418 22.631 1.00 49.28 121 ASP A C 1
ATOM 963 O O . ASP A 1 121 ? -7.516 -5.230 23.249 1.00 49.28 121 ASP A O 1
ATOM 967 N N . ASP A 1 122 ? -5.677 -3.971 23.136 1.00 48.03 122 ASP A N 1
ATOM 968 C CA . ASP A 1 122 ? -5.049 -4.431 24.368 1.00 48.03 122 ASP A CA 1
ATOM 969 C C . ASP A 1 122 ? -5.066 -3.322 25.433 1.00 48.03 122 ASP A C 1
ATOM 971 O O . ASP A 1 122 ? -4.025 -2.886 25.897 1.00 48.03 122 ASP A O 1
ATOM 975 N N . GLU A 1 123 ? -6.252 -2.835 25.841 1.00 43.88 123 GLU A N 1
ATOM 976 C CA . GLU A 1 123 ? -6.394 -2.312 27.220 1.00 43.88 123 GLU A CA 1
ATOM 977 C C . GLU A 1 123 ? -7.815 -2.189 27.814 1.00 43.88 123 GLU A C 1
ATOM 979 O O . GLU A 1 123 ? -7.940 -1.704 28.938 1.00 43.88 123 GLU A O 1
ATOM 984 N N . ASN A 1 124 ? -8.905 -2.652 27.173 1.00 42.19 124 ASN A N 1
ATOM 985 C CA . ASN A 1 124 ? -10.247 -2.451 27.767 1.00 42.19 124 ASN A CA 1
ATOM 986 C C . ASN A 1 124 ? -11.184 -3.666 27.875 1.00 42.19 124 ASN A C 1
ATOM 988 O O . ASN A 1 124 ? -12.363 -3.489 28.176 1.00 42.19 124 ASN A O 1
ATOM 992 N N . HIS A 1 125 ? -10.686 -4.901 27.732 1.00 41.91 125 HIS A N 1
ATOM 993 C CA . HIS A 1 125 ? -11.517 -6.107 27.916 1.00 41.91 125 HIS A CA 1
ATOM 994 C C . HIS A 1 125 ? -11.303 -6.880 29.236 1.00 41.91 125 HIS A C 1
ATOM 996 O O . HIS A 1 125 ? -11.845 -7.971 29.396 1.00 41.91 125 HIS A O 1
ATOM 1002 N N . MET A 1 126 ? -10.570 -6.334 30.222 1.00 42.97 126 MET A N 1
ATOM 1003 C CA . MET A 1 126 ? -10.366 -6.993 31.533 1.00 42.97 126 MET A CA 1
ATOM 1004 C C . MET A 1 126 ? -10.719 -6.153 32.775 1.00 42.97 126 MET A C 1
ATOM 1006 O O . MET A 1 126 ? -10.182 -6.400 33.856 1.00 42.97 126 MET A O 1
ATOM 1010 N N . ARG A 1 127 ? -11.650 -5.193 32.682 1.00 40.12 127 ARG A N 1
ATOM 1011 C CA . ARG A 1 127 ? -12.302 -4.603 33.872 1.00 40.12 127 ARG A CA 1
ATOM 1012 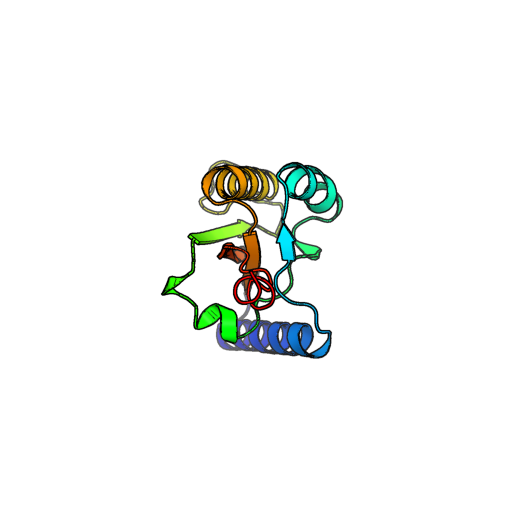C C . ARG A 1 127 ? -13.782 -4.301 33.630 1.00 40.12 127 ARG A C 1
ATOM 1014 O O . ARG A 1 127 ? -14.163 -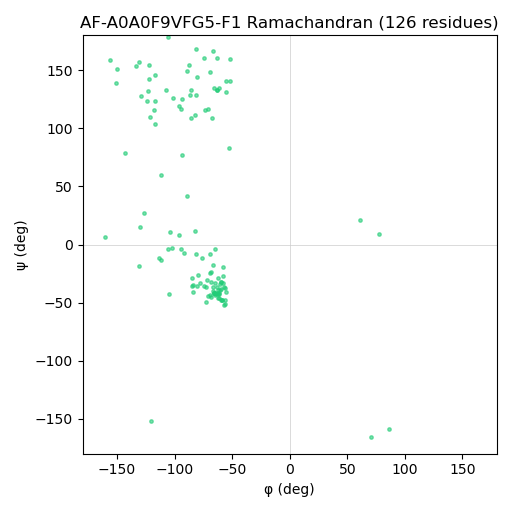3.153 33.423 1.00 40.12 127 ARG A O 1
ATOM 1021 N N . GLY A 1 128 ? -14.601 -5.345 33.708 1.00 36.88 128 GLY A N 1
ATOM 1022 C CA . GLY A 1 128 ? -16.051 -5.281 33.905 1.00 36.88 128 GLY A CA 1
ATOM 1023 C C . GLY A 1 128 ? -16.465 -6.322 34.928 1.00 36.88 128 GLY A C 1
ATOM 1024 O O . GLY A 1 128 ? -16.039 -7.483 34.747 1.00 36.88 128 GLY A O 1
#

Radius of gyration: 15.5 Å; Cα contacts (8 Å, |Δi|>4): 200; chains: 1; bounding box: 37×30×53 Å

Solvent-accessible surface area (backbone atoms only — not comparable to full-atom values): 7327 Å² total; per-residue (Å²): 132,83,53,73,68,57,40,49,49,52,44,51,53,44,26,53,46,16,62,74,70,71,43,44,51,39,75,38,77,43,57,65,54,46,57,56,59,39,69,74,60,45,75,80,71,52,29,28,35,47,73,74,59,68,75,36,62,93,56,50,74,47,75,47,48,30,31,75,69,77,75,59,48,97,89,46,92,37,30,37,69,69,53,46,42,56,51,52,33,52,47,32,76,73,73,38,37,29,30,32,16,32,72,44,60,55,100,47,41,33,35,30,37,32,31,68,52,76,64,90,80,84,82,78,88,88,82,129

Nearest PDB structures (foldseek):
  2q0o-assembly1_B  TM=2.513E-01  e=7.947E-01  Sinorhizobium fredii NGR234
  1l3l-assembly2_A  TM=3.083E-01  e=5.179E+00  Agrobacterium tumefaciens
  1l3l-assembly2_C  TM=2.722E-01  e=5.525E+00  Agrobacterium tumefaciens
  5l10-assembly3_F  TM=2.836E-01  e=7.632E+00  Burkholderia cenocepacia J2315